Protein AF-A0A2S9FRZ8-F1 (afdb_monomer)

Sequence (74 aa):
ALAALGSVKARLKKTDERLSLDSLRLMRAEAPVDCSKAERELHWQPRPVEESIREAAKFWVSLRAAKRANKPAG

Structure (mmCIF, N/CA/C/O backbone):
data_AF-A0A2S9FRZ8-F1
#
_entry.id   AF-A0A2S9FRZ8-F1
#
loop_
_atom_site.group_PDB
_atom_site.id
_atom_site.type_symbol
_atom_site.label_atom_id
_atom_site.label_alt_id
_atom_site.label_comp_id
_atom_site.label_asym_id
_atom_site.label_entity_id
_atom_site.label_seq_id
_atom_site.pdbx_PDB_ins_code
_atom_site.Cartn_x
_atom_site.Cartn_y
_atom_site.Cartn_z
_atom_site.occupancy
_atom_site.B_iso_or_equiv
_atom_site.auth_seq_id
_atom_site.auth_comp_id
_atom_site.auth_asym_id
_atom_site.auth_atom_id
_atom_site.pdbx_PDB_model_num
ATOM 1 N N . ALA A 1 1 ? -23.470 13.222 -14.242 1.00 49.44 1 ALA A N 1
ATOM 2 C CA . ALA A 1 1 ? -24.113 14.173 -13.305 1.00 49.44 1 ALA A CA 1
ATOM 3 C C . ALA A 1 1 ? -23.855 13.840 -11.825 1.00 49.44 1 ALA A C 1
ATOM 5 O O . ALA A 1 1 ? -23.463 14.733 -11.089 1.00 49.44 1 ALA A O 1
ATOM 6 N N . LEU A 1 2 ? -23.985 12.580 -11.379 1.00 52.59 2 LEU A N 1
ATOM 7 C CA . LEU A 1 2 ? -23.756 12.180 -9.971 1.00 52.59 2 LEU A CA 1
ATOM 8 C C . LEU A 1 2 ? -22.320 12.411 -9.452 1.00 52.59 2 LEU A C 1
ATOM 10 O O . LEU A 1 2 ? -22.139 12.740 -8.284 1.00 52.59 2 LEU A O 1
ATOM 14 N N . ALA A 1 3 ? -21.308 12.315 -10.320 1.00 50.84 3 ALA A N 1
ATOM 15 C CA . ALA A 1 3 ? -19.904 12.528 -9.949 1.00 50.84 3 ALA A CA 1
ATOM 16 C C . ALA A 1 3 ? -19.563 13.993 -9.595 1.00 50.84 3 ALA A C 1
ATOM 18 O O . ALA A 1 3 ? -18.698 14.242 -8.760 1.00 50.84 3 ALA A O 1
ATOM 19 N N . ALA A 1 4 ? -20.261 14.968 -10.187 1.00 58.41 4 ALA A N 1
ATOM 20 C CA . ALA A 1 4 ? -20.034 16.392 -9.916 1.00 58.41 4 ALA A CA 1
ATOM 21 C C . ALA A 1 4 ? -20.657 16.838 -8.580 1.00 58.41 4 ALA A C 1
ATOM 23 O O . ALA A 1 4 ? -20.123 17.699 -7.887 1.00 58.41 4 ALA A O 1
ATOM 24 N N . LEU A 1 5 ? -21.771 16.217 -8.182 1.00 55.66 5 LEU A N 1
ATOM 25 C CA . LEU A 1 5 ? -22.416 16.491 -6.895 1.00 55.66 5 LEU A CA 1
ATOM 26 C C . LEU A 1 5 ? -21.638 15.884 -5.713 1.00 55.66 5 LEU A C 1
ATOM 28 O O . LEU A 1 5 ? -21.615 16.471 -4.631 1.00 55.66 5 LEU A O 1
ATOM 32 N N . GLY A 1 6 ? -20.977 14.738 -5.916 1.00 53.16 6 GLY A N 1
ATOM 33 C CA . GLY A 1 6 ? -20.105 14.115 -4.911 1.00 5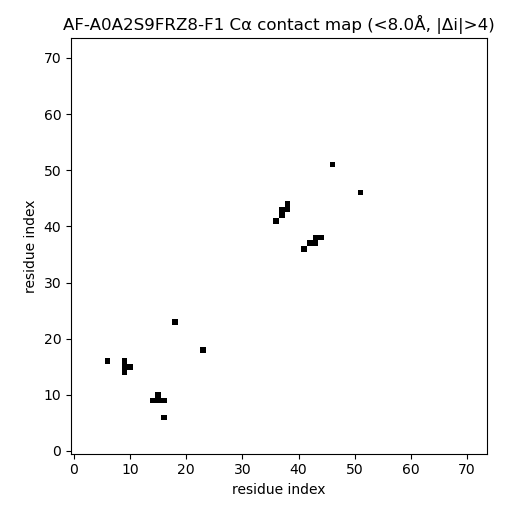3.16 6 GLY A CA 1
ATOM 34 C C . GLY A 1 6 ? -18.891 14.978 -4.559 1.00 53.16 6 GLY A C 1
ATOM 35 O O . GLY A 1 6 ? -18.648 15.250 -3.382 1.00 53.16 6 GLY A O 1
ATOM 36 N N . SER A 1 7 ? -18.234 15.528 -5.579 1.00 54.28 7 SER A N 1
ATOM 37 C CA . SER A 1 7 ? -17.002 16.313 -5.442 1.00 54.28 7 SER A CA 1
ATOM 38 C C . SER A 1 7 ? -17.225 17.685 -4.787 1.00 54.28 7 SER A C 1
ATOM 40 O O . SER A 1 7 ? -16.428 18.113 -3.949 1.00 54.28 7 SER A O 1
ATOM 42 N N . VAL A 1 8 ? -18.353 18.359 -5.058 1.00 57.41 8 VAL A N 1
ATOM 43 C CA . VAL A 1 8 ? -18.725 19.607 -4.351 1.00 57.41 8 VAL A CA 1
ATOM 44 C C . VAL A 1 8 ? -19.013 19.343 -2.865 1.00 57.41 8 VAL A C 1
ATOM 46 O O . VAL A 1 8 ? -18.575 20.100 -1.995 1.00 57.41 8 VAL A O 1
ATOM 49 N N . LYS A 1 9 ? -19.692 18.232 -2.548 1.00 51.59 9 LYS A N 1
ATOM 50 C CA . LYS A 1 9 ? -20.002 17.830 -1.165 1.00 51.59 9 LYS A CA 1
ATOM 51 C C . LYS A 1 9 ? -18.754 17.377 -0.391 1.00 51.59 9 LYS A C 1
ATOM 53 O O . LYS A 1 9 ? -18.674 17.621 0.815 1.00 51.59 9 LYS A O 1
ATOM 58 N N . ALA A 1 10 ? -17.783 16.761 -1.066 1.00 50.81 10 ALA A N 1
ATOM 59 C CA . ALA A 1 10 ? -16.508 16.340 -0.484 1.00 50.81 10 ALA A CA 1
ATOM 60 C C . ALA A 1 10 ? -15.612 17.537 -0.120 1.00 50.81 10 ALA A C 1
ATOM 62 O O . ALA A 1 10 ? -15.093 17.604 0.998 1.00 50.81 10 ALA A O 1
ATOM 63 N N . ARG A 1 11 ? -15.529 18.545 -1.003 1.00 53.81 11 ARG A N 1
ATOM 64 C CA . ARG A 1 11 ? -14.779 19.791 -0.752 1.00 53.81 11 ARG A CA 1
ATOM 65 C C . ARG A 1 11 ? -15.313 20.556 0.464 1.00 53.81 11 ARG A C 1
ATOM 67 O O . ARG A 1 11 ? -14.531 21.051 1.271 1.00 53.81 11 ARG A O 1
ATOM 74 N N . LEU A 1 12 ? -16.639 20.586 0.631 1.00 55.22 12 LEU A N 1
ATOM 75 C CA . LEU A 1 12 ? -17.318 21.213 1.774 1.00 55.22 12 LEU A CA 1
ATOM 76 C C . LEU A 1 12 ? -17.105 20.469 3.102 1.00 55.22 12 LEU A C 1
ATOM 78 O O . LEU A 1 12 ? -17.090 21.099 4.155 1.00 55.22 12 LEU A O 1
ATOM 82 N N . LYS A 1 13 ? -16.920 19.143 3.079 1.00 53.84 13 LYS A N 1
ATOM 83 C CA . LYS A 1 13 ? -16.711 18.340 4.297 1.00 53.84 13 LYS A CA 1
ATOM 84 C C . LYS A 1 13 ? -15.244 18.165 4.701 1.00 53.84 13 LYS A C 1
ATOM 86 O O . LYS A 1 13 ? -15.002 17.466 5.687 1.00 53.84 13 LYS A O 1
ATOM 91 N N . LYS A 1 14 ? -14.280 18.741 3.964 1.00 53.00 14 LYS A N 1
ATOM 92 C CA . LYS A 1 14 ? -12.825 18.626 4.220 1.00 53.00 14 LYS A CA 1
ATOM 93 C C . LYS A 1 14 ? -12.391 17.186 4.550 1.00 53.00 14 LYS A C 1
ATOM 95 O O . LYS A 1 14 ? -11.517 16.944 5.377 1.00 53.00 14 LYS A O 1
ATOM 100 N N . THR A 1 15 ? -13.080 16.223 3.949 1.00 53.12 15 THR A N 1
ATOM 101 C CA . THR A 1 15 ? -12.786 14.799 4.037 1.00 53.12 15 THR A CA 1
ATOM 102 C C . THR A 1 15 ? -12.289 14.466 2.659 1.00 53.12 15 THR A C 1
ATOM 104 O O . THR A 1 15 ? -13.070 14.548 1.714 1.00 53.12 15 THR A O 1
ATOM 107 N N . ASP A 1 16 ? -10.993 14.187 2.548 1.00 50.16 16 ASP A N 1
ATOM 108 C CA . ASP A 1 16 ? -10.409 13.672 1.317 1.00 50.16 16 ASP A CA 1
ATOM 109 C C . ASP A 1 16 ? -11.365 12.640 0.728 1.00 50.16 16 ASP A C 1
ATOM 111 O O . ASP A 1 16 ? -11.778 11.685 1.404 1.00 50.16 16 ASP A O 1
ATOM 115 N N . GLU A 1 17 ? -11.812 12.907 -0.494 1.00 53.78 1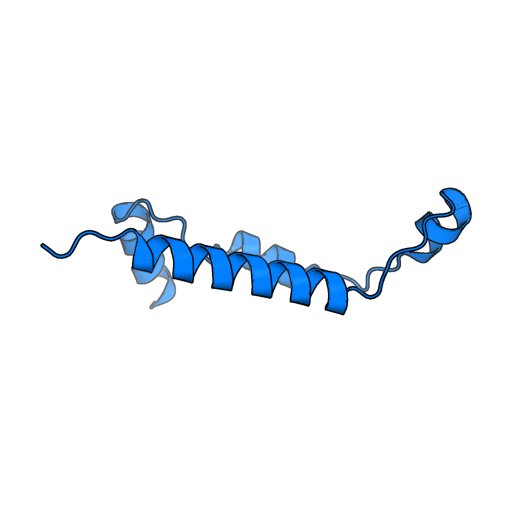7 GLU A N 1
ATOM 116 C CA . GLU A 1 17 ? -12.697 12.017 -1.215 1.00 53.78 17 GLU A CA 1
ATOM 117 C C . GLU A 1 17 ? -11.891 10.730 -1.378 1.00 53.78 17 GLU A C 1
ATOM 119 O O . GLU A 1 17 ? -10.917 10.696 -2.122 1.00 53.78 17 GLU A O 1
ATOM 124 N N . ARG A 1 18 ? -12.229 9.696 -0.592 1.00 55.47 18 ARG A N 1
ATOM 125 C CA . ARG A 1 18 ? -11.439 8.459 -0.403 1.00 55.47 18 ARG A CA 1
ATOM 126 C C . ARG A 1 18 ? -11.067 7.732 -1.706 1.00 55.47 18 ARG A C 1
ATOM 128 O O . ARG A 1 18 ? -10.324 6.761 -1.657 1.00 55.47 18 ARG A O 1
ATOM 135 N N . LEU A 1 19 ? -11.594 8.193 -2.835 1.00 56.50 19 LEU A N 1
ATOM 136 C CA . LEU A 1 19 ? -11.336 7.786 -4.205 1.00 56.50 19 LEU A CA 1
ATOM 137 C C . LEU A 1 19 ? -11.363 9.046 -5.091 1.00 56.50 19 LEU A C 1
ATOM 139 O O . LEU A 1 19 ? -12.407 9.403 -5.635 1.00 56.50 19 LEU A O 1
ATOM 143 N N . SER A 1 20 ? -10.232 9.740 -5.218 1.00 69.88 20 SER A N 1
ATOM 144 C CA . SER A 1 20 ? -10.091 10.817 -6.206 1.00 69.88 20 SER A CA 1
ATOM 145 C C . SER A 1 20 ? -10.003 10.234 -7.627 1.00 69.88 20 SER A C 1
ATOM 147 O O . SER A 1 20 ? -9.589 9.085 -7.816 1.00 69.88 20 SER A O 1
ATOM 149 N N . LEU A 1 21 ? -10.373 11.012 -8.651 1.00 71.56 21 LEU A N 1
ATOM 150 C CA . LEU A 1 21 ? -10.247 10.579 -10.053 1.00 71.56 21 LEU A CA 1
ATOM 151 C C . LEU A 1 21 ? -8.796 10.251 -10.438 1.00 71.56 21 LEU A C 1
ATOM 153 O O . LEU A 1 21 ? -8.569 9.362 -11.258 1.00 71.56 21 LEU A O 1
ATOM 157 N N . ASP A 1 22 ? -7.825 10.925 -9.825 1.00 74.62 22 ASP A N 1
ATOM 158 C CA . ASP A 1 22 ? -6.404 10.683 -10.074 1.00 74.62 22 ASP A CA 1
ATOM 159 C C . ASP A 1 22 ? -5.943 9.365 -9.443 1.00 74.62 22 ASP A C 1
ATOM 161 O O . ASP A 1 22 ? -5.255 8.581 -10.097 1.00 74.62 22 ASP A O 1
ATOM 165 N N . SER A 1 23 ? -6.423 9.040 -8.237 1.00 69.25 23 SER A N 1
ATOM 166 C CA . SER A 1 23 ? -6.204 7.724 -7.619 1.00 69.25 23 SER A CA 1
ATOM 167 C C . SER A 1 23 ? -6.747 6.589 -8.498 1.00 69.25 23 SER A C 1
ATOM 169 O O . SER A 1 23 ? -6.071 5.584 -8.693 1.00 69.25 23 SER A O 1
ATOM 171 N N . LEU A 1 24 ? -7.934 6.761 -9.093 1.00 71.38 24 LEU A N 1
ATOM 172 C CA . LEU A 1 24 ? -8.522 5.761 -9.996 1.00 71.38 24 LEU A CA 1
ATOM 173 C C . LEU A 1 24 ? -7.733 5.583 -11.299 1.00 71.38 24 LEU A C 1
ATOM 175 O O . LEU A 1 24 ? -7.641 4.470 -11.820 1.00 71.38 24 LEU A O 1
ATOM 179 N N . ARG A 1 25 ? -7.173 6.669 -11.843 1.00 80.69 25 ARG A N 1
ATOM 180 C CA . ARG A 1 25 ? -6.310 6.607 -13.032 1.00 80.69 25 ARG A CA 1
ATOM 181 C C . ARG A 1 25 ? -5.015 5.858 -12.745 1.00 80.69 25 ARG A C 1
ATOM 183 O O . ARG A 1 25 ? -4.610 5.054 -13.576 1.00 80.69 25 ARG A O 1
ATOM 190 N N . LEU A 1 26 ? -4.423 6.071 -11.570 1.00 76.62 26 LEU A N 1
ATOM 191 C CA . LEU A 1 26 ? -3.236 5.335 -11.131 1.00 76.62 26 LEU A CA 1
ATOM 192 C C . LEU A 1 26 ? -3.517 3.836 -10.986 1.00 76.62 26 LEU A C 1
ATOM 194 O O . LEU A 1 26 ? -2.761 3.037 -11.522 1.00 76.62 26 LEU A O 1
ATOM 198 N N . MET A 1 27 ? -4.644 3.454 -10.375 1.00 74.25 27 MET A N 1
ATOM 199 C CA . MET A 1 27 ? -5.029 2.038 -10.253 1.00 74.25 27 MET A CA 1
ATOM 200 C C . MET A 1 27 ? -5.204 1.347 -11.614 1.00 74.25 27 MET A C 1
ATOM 202 O O . MET A 1 27 ? -4.870 0.181 -11.766 1.00 74.25 27 MET A O 1
ATOM 206 N N . ARG A 1 28 ? -5.715 2.052 -12.635 1.00 69.75 28 ARG A N 1
ATOM 207 C CA . ARG A 1 28 ? -5.814 1.498 -14.002 1.00 69.75 28 ARG A CA 1
ATOM 208 C C . ARG A 1 28 ? -4.483 1.430 -14.743 1.00 69.75 28 ARG A C 1
ATOM 210 O O . ARG A 1 28 ? -4.405 0.724 -15.743 1.00 69.75 28 ARG A O 1
ATOM 217 N N . ALA A 1 29 ? -3.491 2.200 -14.312 1.00 65.44 29 ALA A N 1
ATOM 218 C CA . ALA A 1 29 ? -2.172 2.235 -14.925 1.00 65.44 29 ALA A CA 1
ATOM 219 C C . ALA A 1 29 ? -1.232 1.150 -14.370 1.00 65.44 29 ALA A C 1
ATOM 221 O O . ALA A 1 29 ? -0.087 1.078 -14.814 1.00 65.44 29 ALA A O 1
ATOM 222 N N . GLU A 1 30 ? -1.692 0.311 -13.432 1.00 56.81 30 GLU A N 1
ATOM 223 C CA . GLU A 1 30 ? -0.939 -0.839 -12.922 1.00 56.81 30 GLU A CA 1
ATOM 224 C C . GLU A 1 30 ? -0.722 -1.873 -14.039 1.00 56.81 30 GLU A C 1
ATOM 226 O O . GLU A 1 30 ? -1.514 -2.788 -14.264 1.00 56.81 30 GLU A O 1
ATOM 231 N N . ALA A 1 31 ? 0.374 -1.694 -14.775 1.00 63.03 31 ALA A N 1
ATOM 232 C CA . ALA A 1 31 ? 0.967 -2.719 -15.619 1.00 63.03 31 ALA A CA 1
ATOM 233 C C . ALA A 1 31 ? 1.344 -3.948 -14.765 1.00 63.03 31 ALA A C 1
ATOM 235 O O . ALA A 1 31 ? 1.547 -3.808 -13.556 1.00 63.03 31 ALA A O 1
ATOM 236 N N . PRO A 1 32 ? 1.474 -5.149 -15.361 1.00 75.88 32 PRO A N 1
ATOM 237 C CA . PRO A 1 32 ? 1.984 -6.311 -14.641 1.00 75.88 32 PRO A CA 1
ATOM 238 C C . PRO A 1 32 ? 3.362 -5.989 -14.047 1.00 75.88 32 PRO A C 1
ATOM 240 O O . PRO A 1 32 ? 4.325 -5.748 -14.774 1.00 75.88 32 PRO A O 1
ATOM 243 N N . VAL A 1 33 ? 3.428 -5.940 -12.716 1.00 77.75 33 VAL A N 1
ATOM 244 C CA . VAL A 1 33 ? 4.651 -5.672 -11.958 1.00 77.75 33 VAL A CA 1
ATOM 245 C C . VAL A 1 33 ? 5.366 -6.986 -11.654 1.00 77.75 33 VAL A C 1
ATOM 247 O O . VAL A 1 33 ? 4.751 -7.934 -11.173 1.00 77.75 33 VAL A O 1
ATOM 250 N N . ASP A 1 34 ? 6.667 -7.036 -11.933 1.00 87.12 34 ASP A N 1
ATOM 251 C CA . ASP A 1 34 ? 7.540 -8.174 -11.642 1.00 87.12 34 ASP A CA 1
ATOM 252 C C . ASP A 1 3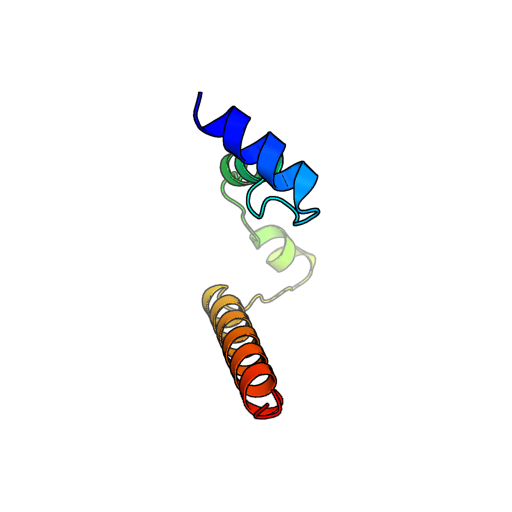4 ? 8.673 -7.733 -10.707 1.00 87.12 34 ASP A C 1
ATOM 254 O O . ASP A 1 34 ? 9.301 -6.690 -10.908 1.00 87.12 34 ASP A O 1
ATOM 258 N N . CYS A 1 35 ? 8.923 -8.530 -9.670 1.00 90.25 35 CYS A N 1
ATOM 259 C CA . CYS A 1 35 ? 9.940 -8.251 -8.660 1.00 90.25 35 CYS A CA 1
ATOM 260 C C . CYS A 1 35 ? 11.261 -9.001 -8.897 1.00 90.25 35 CYS A C 1
ATOM 262 O O . CYS A 1 35 ? 12.227 -8.745 -8.172 1.00 90.25 35 CYS A O 1
ATOM 264 N N . SER A 1 36 ? 11.358 -9.834 -9.946 1.00 92.69 36 SER A N 1
ATOM 265 C CA . SER A 1 36 ? 12.529 -10.687 -10.226 1.00 92.69 36 SER A CA 1
ATOM 266 C C . SER A 1 36 ? 13.864 -9.933 -10.287 1.00 92.69 36 SER A C 1
ATOM 268 O O . SER A 1 36 ? 14.914 -10.462 -9.917 1.00 92.69 36 SER A O 1
ATOM 270 N N . LYS A 1 37 ? 13.858 -8.663 -10.718 1.00 94.00 37 LYS A N 1
ATOM 271 C CA . LYS A 1 37 ? 15.063 -7.824 -10.736 1.00 94.00 37 LYS A CA 1
ATOM 272 C C . LYS A 1 37 ? 15.611 -7.585 -9.330 1.00 94.00 37 LYS A C 1
ATOM 274 O O . LYS A 1 37 ? 16.814 -7.709 -9.119 1.00 94.00 37 LYS A O 1
ATOM 279 N N . ALA A 1 38 ? 14.741 -7.248 -8.383 1.00 94.94 38 ALA A N 1
ATOM 280 C CA . ALA A 1 38 ? 15.140 -6.999 -7.004 1.00 94.94 38 ALA A CA 1
ATOM 281 C C . ALA A 1 38 ? 15.593 -8.296 -6.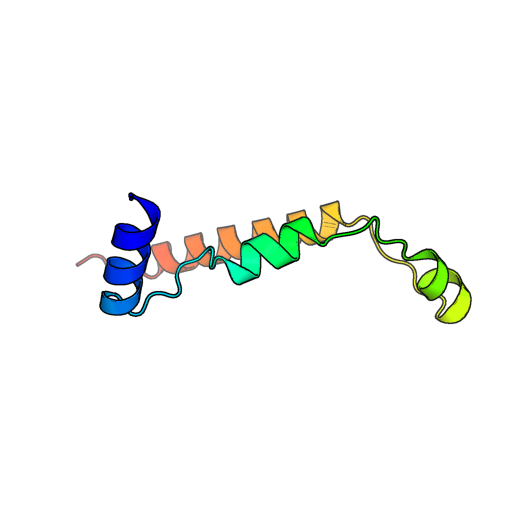313 1.00 94.94 38 ALA A C 1
ATOM 283 O O . ALA A 1 38 ? 16.553 -8.269 -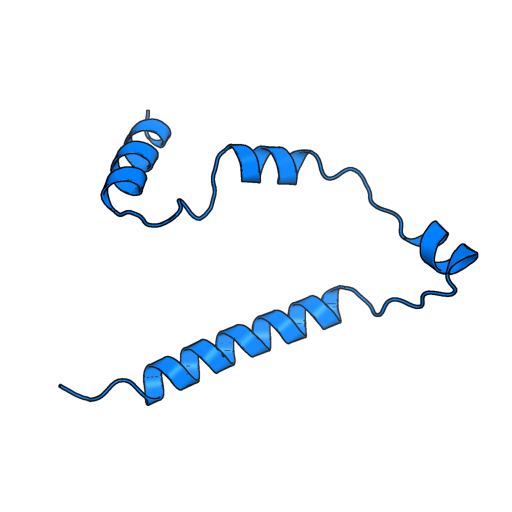5.547 1.00 94.94 38 ALA A O 1
ATOM 284 N N . GLU A 1 39 ? 14.985 -9.437 -6.646 1.00 95.00 39 GLU A N 1
ATOM 285 C CA . GLU A 1 39 ? 15.460 -10.744 -6.173 1.00 95.00 39 GLU A CA 1
ATOM 286 C C . GLU A 1 39 ? 16.872 -11.055 -6.685 1.00 95.00 39 GLU A C 1
ATOM 288 O O . GLU A 1 39 ? 17.752 -11.438 -5.913 1.00 95.00 39 GLU A O 1
ATOM 293 N N . ARG A 1 40 ? 17.120 -10.834 -7.983 1.00 96.69 40 ARG A N 1
ATOM 294 C CA . ARG A 1 40 ? 18.420 -11.100 -8.617 1.00 96.69 40 ARG A CA 1
ATOM 295 C C . ARG A 1 40 ? 19.534 -10.173 -8.145 1.00 96.69 40 ARG A C 1
ATOM 297 O O . ARG A 1 40 ? 20.650 -10.632 -7.932 1.00 96.69 40 ARG A O 1
ATOM 304 N N . GLU A 1 41 ? 19.258 -8.874 -8.079 1.00 97.62 41 GLU A N 1
ATOM 305 C CA . GLU A 1 41 ? 20.299 -7.849 -7.915 1.00 97.62 41 GLU A CA 1
ATOM 306 C C . GLU A 1 41 ? 20.475 -7.416 -6.462 1.00 97.62 41 GLU A C 1
ATOM 308 O O . GLU A 1 41 ? 21.573 -7.034 -6.071 1.00 97.62 41 GLU A O 1
ATOM 313 N N . LEU A 1 42 ? 19.409 -7.481 -5.659 1.00 97.12 42 LEU A N 1
ATOM 314 C CA . LEU A 1 42 ? 19.431 -7.058 -4.256 1.00 97.12 42 LEU A CA 1
ATOM 315 C C . LEU A 1 42 ? 19.350 -8.240 -3.287 1.00 97.12 42 LEU A C 1
ATOM 317 O O . LEU A 1 42 ? 19.329 -8.023 -2.077 1.00 97.12 42 LEU A O 1
ATOM 321 N N . HIS A 1 43 ? 19.268 -9.474 -3.802 1.00 95.38 43 HIS A N 1
ATOM 322 C CA . HIS A 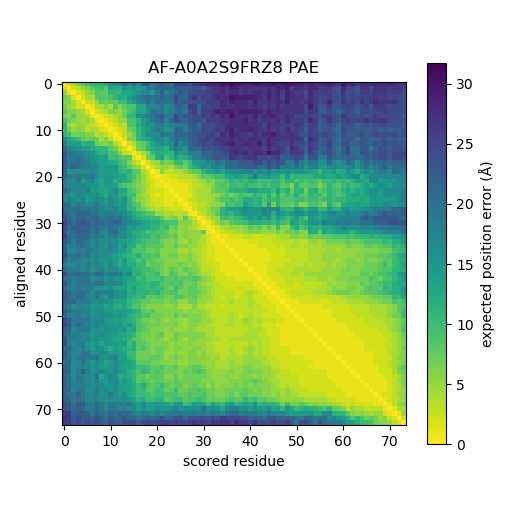1 43 ? 19.017 -10.683 -3.011 1.00 95.38 43 HIS A CA 1
ATOM 323 C C . HIS A 1 43 ? 17.787 -10.546 -2.106 1.00 95.38 43 HIS A C 1
ATOM 325 O O . HIS A 1 43 ? 17.718 -11.120 -1.017 1.00 95.38 43 HIS A O 1
ATOM 331 N N . TRP A 1 44 ? 16.813 -9.750 -2.552 1.00 94.38 44 TRP A N 1
ATOM 332 C CA . TRP A 1 44 ? 15.580 -9.541 -1.820 1.00 94.38 44 TRP A CA 1
ATOM 333 C C . TRP A 1 44 ? 14.714 -10.798 -1.906 1.00 94.38 44 TRP A C 1
ATOM 335 O O . TRP A 1 44 ? 14.530 -11.348 -2.985 1.00 94.38 44 TRP A O 1
ATOM 345 N N . GLN A 1 45 ? 14.183 -11.254 -0.774 1.00 93.25 45 GLN A N 1
ATOM 346 C CA . GLN A 1 45 ? 13.292 -12.414 -0.698 1.00 93.25 45 GLN A CA 1
ATOM 347 C C . GLN A 1 45 ? 11.933 -11.958 -0.153 1.00 93.25 45 GLN A C 1
ATOM 349 O O . GLN A 1 45 ? 11.730 -11.960 1.067 1.00 93.25 45 GLN A O 1
ATOM 354 N N . PRO A 1 46 ? 11.022 -11.471 -1.016 1.00 90.44 46 PRO A N 1
ATOM 355 C CA . PRO A 1 46 ? 9.718 -11.007 -0.569 1.00 90.44 46 PRO A CA 1
ATOM 356 C C . PRO A 1 46 ? 8.869 -12.177 -0.058 1.00 90.44 46 PRO A C 1
ATOM 358 O O . PRO A 1 46 ? 8.841 -13.260 -0.638 1.00 90.44 46 PRO A O 1
ATOM 361 N N . ARG A 1 47 ? 8.129 -11.944 1.030 1.00 92.38 47 AR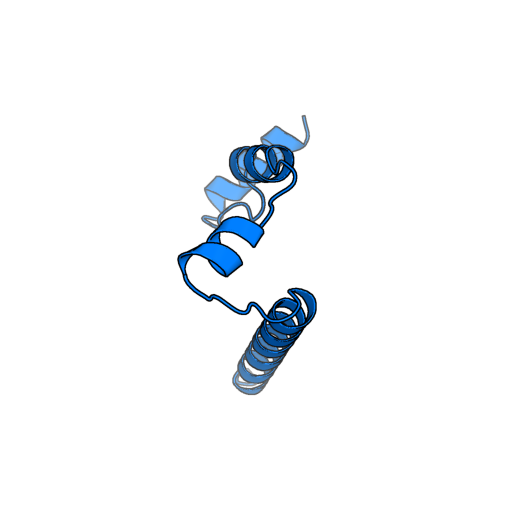G A N 1
ATOM 362 C CA . ARG A 1 47 ? 7.046 -12.848 1.442 1.00 92.38 47 ARG A CA 1
ATOM 363 C C . ARG A 1 47 ? 5.852 -12.703 0.489 1.00 92.38 47 ARG A C 1
ATOM 365 O O . ARG A 1 47 ? 5.689 -11.623 -0.088 1.00 92.38 47 ARG A O 1
ATOM 372 N N . PRO A 1 48 ? 4.979 -13.723 0.380 1.00 91.69 48 PRO A N 1
ATOM 373 C CA . PRO A 1 48 ? 3.725 -13.607 -0.358 1.00 91.69 48 PRO A CA 1
ATOM 374 C C . PRO A 1 48 ? 2.939 -12.353 0.047 1.00 91.69 48 PRO A C 1
ATOM 376 O O . PRO A 1 48 ? 2.790 -12.042 1.236 1.00 91.69 48 PRO A O 1
ATOM 379 N N . VAL A 1 49 ? 2.439 -11.610 -0.942 1.00 90.00 49 VAL A N 1
ATOM 380 C CA . VAL A 1 49 ? 1.792 -10.305 -0.723 1.00 90.00 49 VAL A CA 1
ATOM 381 C C . VAL A 1 49 ? 0.552 -10.421 0.170 1.00 90.00 49 VAL A C 1
ATOM 383 O O . VAL A 1 49 ? 0.245 -9.520 0.957 1.00 90.00 49 VAL A O 1
ATOM 386 N N . GLU A 1 50 ? -0.125 -11.565 0.114 1.00 94.00 50 GLU A N 1
ATOM 387 C CA . GLU A 1 50 ? -1.317 -11.894 0.887 1.00 94.00 50 GLU A CA 1
ATOM 388 C C . GLU A 1 50 ? -1.054 -11.862 2.394 1.00 94.00 50 GLU A C 1
ATOM 390 O O . GLU A 1 50 ? -1.949 -11.511 3.170 1.00 94.00 50 GLU A O 1
ATOM 395 N N . GLU A 1 51 ? 0.161 -12.207 2.828 1.00 95.25 51 GLU A N 1
ATOM 396 C CA . GLU A 1 51 ? 0.540 -12.139 4.239 1.00 95.25 51 GLU A CA 1
ATOM 397 C C . GLU A 1 51 ? 0.576 -10.692 4.725 1.00 95.25 51 GLU A C 1
ATOM 399 O O . GLU A 1 51 ? -0.068 -10.359 5.723 1.00 95.25 51 GLU A O 1
ATOM 404 N N . SER A 1 52 ? 1.238 -9.812 3.972 1.00 92.44 52 SER A N 1
ATOM 405 C CA . SER A 1 52 ? 1.312 -8.379 4.278 1.00 92.44 52 SER A CA 1
ATOM 406 C C . SER A 1 52 ? -0.078 -7.732 4.282 1.00 92.44 52 SER A C 1
ATOM 408 O O . SER A 1 52 ? -0.416 -6.969 5.192 1.00 92.44 52 SER A O 1
ATOM 410 N N . ILE A 1 53 ? -0.933 -8.086 3.311 1.00 94.12 53 ILE A N 1
ATOM 411 C CA . ILE A 1 53 ? -2.327 -7.614 3.250 1.00 94.12 53 ILE A CA 1
ATOM 412 C C . ILE A 1 53 ? -3.111 -8.083 4.482 1.00 94.12 53 ILE A C 1
ATOM 414 O O . ILE A 1 53 ? -3.845 -7.302 5.097 1.00 94.12 53 ILE A O 1
ATOM 418 N N . ARG A 1 54 ? -2.952 -9.351 4.880 1.00 96.88 54 ARG A N 1
ATOM 419 C CA . ARG A 1 54 ? -3.620 -9.920 6.057 1.00 96.88 54 ARG A CA 1
ATOM 420 C C . ARG A 1 54 ? -3.191 -9.222 7.344 1.00 96.88 54 ARG A C 1
ATOM 422 O O . ARG A 1 54 ? -4.043 -8.933 8.186 1.00 96.88 54 ARG A O 1
ATOM 429 N N . GLU A 1 55 ? -1.899 -8.966 7.515 1.00 96.62 55 GLU A N 1
ATOM 430 C CA . GLU A 1 55 ? -1.354 -8.245 8.672 1.00 96.62 55 GLU A CA 1
ATOM 431 C C . GLU A 1 55 ? -1.911 -6.818 8.747 1.00 96.62 55 GLU A C 1
ATOM 433 O O . GLU A 1 55 ? -2.429 -6.412 9.793 1.00 96.62 55 GLU A O 1
ATOM 438 N N . ALA A 1 56 ? -1.921 -6.098 7.622 1.00 95.75 56 ALA A N 1
ATOM 439 C CA . ALA A 1 56 ? -2.498 -4.759 7.539 1.00 95.75 56 ALA A CA 1
ATOM 440 C C . ALA A 1 56 ? -3.998 -4.756 7.885 1.00 95.75 56 ALA A C 1
ATOM 442 O O . ALA A 1 56 ? -4.459 -3.927 8.676 1.00 95.75 56 ALA A O 1
ATOM 443 N N . ALA A 1 57 ? -4.769 -5.709 7.350 1.00 96.69 57 ALA A N 1
ATOM 444 C CA . ALA A 1 57 ? -6.191 -5.839 7.657 1.00 96.69 57 ALA A CA 1
ATOM 445 C C . ALA A 1 57 ? -6.427 -6.073 9.158 1.00 96.69 57 ALA A C 1
ATOM 447 O O . ALA A 1 57 ? -7.255 -5.390 9.771 1.00 96.69 57 ALA A O 1
ATOM 448 N N . LYS A 1 58 ? -5.661 -6.987 9.771 1.00 97.50 58 LYS A N 1
ATOM 449 C CA . LYS A 1 58 ? -5.721 -7.253 11.217 1.00 97.50 58 LYS A CA 1
ATOM 450 C C . LYS A 1 58 ? -5.415 -5.996 12.028 1.00 97.50 58 LYS A C 1
ATOM 452 O O . LYS A 1 58 ? -6.182 -5.666 12.929 1.00 97.50 58 LYS A O 1
ATOM 457 N N . PHE A 1 59 ? -4.349 -5.272 11.686 1.00 96.88 59 PHE A N 1
ATOM 458 C CA . PHE A 1 59 ? -3.967 -4.034 12.369 1.00 96.88 59 PHE A CA 1
ATOM 459 C C . PHE A 1 59 ? -5.117 -3.018 12.405 1.00 96.88 59 PHE A C 1
ATOM 461 O O . PHE A 1 59 ? -5.491 -2.531 13.475 1.00 96.88 59 PHE A O 1
ATOM 468 N N . TRP A 1 60 ? -5.737 -2.742 11.254 1.00 93.19 60 TRP A N 1
ATOM 469 C CA . TRP A 1 60 ? -6.820 -1.758 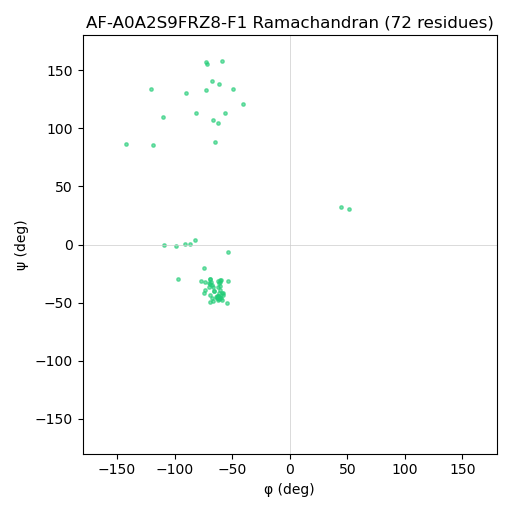11.168 1.00 93.19 60 TRP A CA 1
ATOM 470 C C . TRP A 1 60 ? -8.094 -2.195 11.894 1.00 93.19 60 TRP A C 1
ATOM 472 O O . TRP A 1 60 ? -8.781 -1.358 12.490 1.00 93.19 60 TRP A O 1
ATOM 482 N N . VAL A 1 61 ? -8.414 -3.491 11.882 1.00 96.12 61 VAL A N 1
ATOM 483 C CA . VAL A 1 61 ? -9.532 -4.037 12.665 1.00 96.12 61 VAL A CA 1
ATOM 484 C C . VAL A 1 61 ? -9.284 -3.839 14.161 1.00 96.12 61 VAL A C 1
ATOM 486 O O . VAL A 1 61 ? -10.158 -3.306 14.854 1.00 96.12 61 VAL A O 1
ATOM 489 N N . SER A 1 62 ? -8.089 -4.185 14.644 1.00 95.44 62 SER A N 1
ATOM 490 C CA . SER A 1 62 ? -7.695 -4.021 16.048 1.00 95.44 62 SER A CA 1
ATOM 491 C C . SER A 1 62 ? -7.717 -2.556 16.479 1.00 95.44 62 SER A C 1
ATOM 493 O O . SER A 1 62 ? -8.313 -2.218 17.503 1.00 95.44 62 SER A O 1
ATOM 495 N N . LEU A 1 63 ? -7.172 -1.656 15.655 1.00 95.00 63 LEU A N 1
ATOM 496 C CA . LEU A 1 63 ? -7.189 -0.215 15.913 1.00 95.00 63 LEU A CA 1
ATOM 497 C C . LEU A 1 63 ? -8.624 0.325 16.040 1.00 95.00 63 LEU A C 1
ATOM 499 O O . LEU A 1 63 ? -8.934 1.115 16.937 1.00 95.00 63 LEU A O 1
ATOM 503 N N . ARG A 1 64 ? -9.539 -0.132 15.173 1.00 93.44 64 ARG A N 1
ATOM 504 C CA . ARG A 1 64 ? -10.966 0.234 15.238 1.00 93.44 64 ARG A CA 1
ATOM 505 C C . ARG A 1 64 ? -11.677 -0.343 16.459 1.00 93.44 64 ARG A C 1
ATOM 507 O O . ARG A 1 64 ? -12.644 0.262 16.923 1.00 93.44 64 ARG A O 1
ATOM 514 N N . ALA A 1 65 ? -11.277 -1.516 16.943 1.00 94.12 65 ALA A N 1
ATOM 515 C CA . ALA A 1 65 ? -11.818 -2.095 18.171 1.00 94.12 65 ALA A CA 1
ATOM 516 C C . ALA A 1 65 ? -11.371 -1.284 19.397 1.00 94.12 65 ALA A C 1
ATOM 518 O O . ALA A 1 65 ? -12.224 -0.822 20.153 1.00 94.12 65 ALA A O 1
ATOM 519 N N . ALA A 1 66 ? -10.071 -0.995 19.515 1.00 93.31 66 ALA A N 1
ATOM 520 C CA . ALA A 1 66 ? -9.511 -0.186 20.599 1.00 93.31 66 ALA A CA 1
ATOM 521 C C . ALA A 1 66 ? -10.143 1.215 20.667 1.00 93.31 66 ALA A C 1
ATOM 523 O O . ALA A 1 66 ? -10.559 1.672 21.730 1.00 93.31 66 ALA A O 1
ATOM 524 N N . LYS A 1 67 ? -10.319 1.875 19.513 1.00 92.31 67 LYS A N 1
ATOM 525 C CA . LYS A 1 67 ? -10.982 3.187 19.451 1.00 92.31 67 LYS A CA 1
ATOM 526 C C . LYS A 1 67 ? -12.432 3.156 19.949 1.00 92.31 67 LYS A C 1
ATOM 528 O O . LYS A 1 67 ? -12.902 4.148 20.495 1.00 92.31 67 LYS A O 1
ATOM 533 N N . ARG A 1 68 ? -13.153 2.048 19.735 1.00 92.12 68 ARG A N 1
ATOM 534 C CA . ARG A 1 68 ? -14.528 1.878 20.235 1.00 92.12 68 ARG A CA 1
ATOM 535 C C . ARG A 1 68 ? -14.553 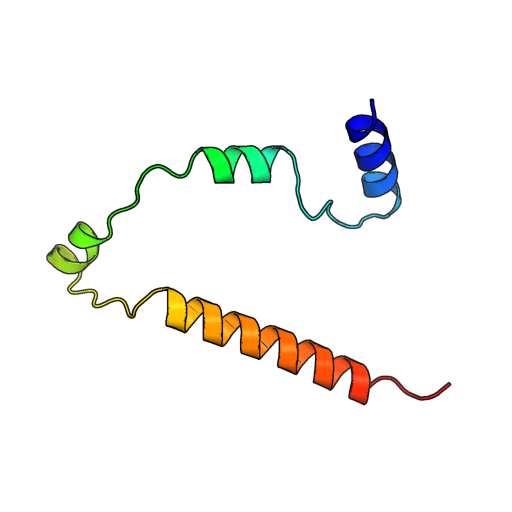1.628 21.739 1.00 92.12 68 ARG A C 1
ATOM 537 O O . ARG A 1 68 ? -15.388 2.222 22.404 1.00 92.12 68 ARG A O 1
ATOM 544 N N . ALA A 1 69 ? -13.633 0.811 22.252 1.00 90.88 69 ALA A N 1
ATOM 545 C CA . ALA A 1 69 ? -13.506 0.548 23.685 1.00 90.88 69 ALA A CA 1
ATOM 546 C C . ALA A 1 69 ? -13.166 1.819 24.485 1.00 90.88 69 ALA A C 1
ATOM 548 O O . ALA A 1 69 ? -13.704 2.026 25.564 1.00 90.88 69 ALA A O 1
ATOM 549 N N . ASN A 1 70 ? -12.346 2.708 23.917 1.00 88.88 70 ASN A N 1
ATOM 550 C CA . ASN A 1 70 ? -11.960 3.974 24.551 1.00 88.88 70 ASN A CA 1
ATOM 551 C C . ASN A 1 70 ? -12.990 5.106 24.390 1.00 88.88 70 ASN A C 1
ATOM 553 O O . ASN A 1 70 ? -12.706 6.238 24.782 1.00 88.88 70 ASN A O 1
ATOM 557 N N . LYS A 1 71 ? -14.158 4.862 23.782 1.00 87.62 71 LYS A N 1
ATOM 558 C CA . LYS A 1 71 ? -15.193 5.894 23.665 1.00 87.62 71 LYS A CA 1
ATOM 559 C C . LYS A 1 71 ? -15.978 5.946 24.985 1.00 87.62 71 LYS A C 1
ATOM 561 O O . LYS A 1 71 ? -16.669 4.971 25.275 1.00 87.62 71 LYS A O 1
ATOM 566 N N . PRO A 1 72 ? -15.900 7.036 25.774 1.00 74.31 72 PRO A N 1
ATOM 567 C CA . PRO A 1 72 ? -16.656 7.130 27.017 1.00 74.31 72 PRO A CA 1
ATOM 568 C C . PRO A 1 72 ? -18.158 7.052 26.719 1.00 74.31 72 PRO A C 1
ATOM 570 O O . PRO A 1 72 ? -18.631 7.631 25.734 1.00 74.31 72 PRO A O 1
ATOM 573 N N . ALA A 1 73 ? -18.886 6.305 27.551 1.00 73.12 73 ALA A N 1
ATOM 574 C CA . ALA A 1 73 ? -20.341 6.324 27.561 1.00 73.12 73 ALA A CA 1
ATOM 575 C C . ALA A 1 73 ? -20.767 7.714 28.047 1.00 73.12 73 ALA A C 1
ATOM 577 O O . ALA A 1 73 ? -20.525 8.062 29.201 1.00 73.12 73 ALA A O 1
ATOM 578 N N . GLY A 1 74 ? -21.265 8.531 27.120 1.00 56.59 74 GLY A N 1
ATOM 579 C CA . GLY A 1 74 ? -21.971 9.764 27.456 1.00 56.59 74 GLY A CA 1
ATOM 580 C C . GLY A 1 74 ? -23.356 9.453 27.989 1.00 56.59 74 GLY A C 1
ATOM 581 O O . GLY A 1 74 ? -23.903 8.401 27.582 1.00 56.59 74 GLY A O 1
#

Mean predicted aligned error: 11.86 Å

Solvent-accessible surface area (backbone atoms only — not comparable to full-atom values): 4708 Å² total; per-residue (Å²): 117,72,71,62,58,50,52,58,54,28,65,74,62,77,43,78,57,96,73,43,75,65,57,54,50,52,66,73,63,66,63,95,82,77,63,65,64,47,35,71,76,67,68,48,79,82,74,66,66,66,57,59,52,50,52,52,53,50,51,56,53,51,53,56,49,55,56,57,72,69,51,76,88,126

Radius of gyration: 19.53 Å; Cα contacts (8 Å, |Δi|>4): 12; chains: 1; bounding box: 44×35×43 Å

pLDDT: mean 78.13, std 17.52, range [49.44, 97.62]

Secondary structure (DSSP, 8-state):
-HHHHHHHHHHHTT---SS-HHHHHHHHT------HHHHHHH---PPPHHHHHHHHHHHHHHHHHHHHHTS---

Foldseek 3Di:
DVVVVLVVVCVVVVPPPPDDPVNVVVVVVDDDDDCVVCCVPVVDDDDPVVVVVVVVVVVVVVVVVVVVVPDDDD